Protein AF-A0A955Z0Y8-F1 (afdb_monomer_lite)

Foldseek 3Di:
DPPDFAAAEAEQAEPDPVVVVCLPPLVCLLSQLDDDHHYPVNSVCCCVVPCVVVRDRYHYVVPVVVVVVVVCVVPVVVVVVVVVVSSVSSNVRSVVVVVVVD

Structure (mmCIF, N/CA/C/O backbone):
data_AF-A0A955Z0Y8-F1
#
_entry.id   AF-A0A955Z0Y8-F1
#
loop_
_atom_site.group_PDB
_atom_site.id
_atom_site.type_symbol
_atom_site.label_atom_id
_atom_site.label_alt_id
_atom_site.label_comp_id
_atom_site.label_asym_id
_atom_site.label_entity_id
_atom_site.label_seq_id
_atom_site.pdbx_PDB_ins_code
_atom_site.Cartn_x
_atom_site.Cartn_y
_atom_site.Cartn_z
_atom_site.occupancy
_atom_site.B_iso_or_equiv
_atom_site.auth_seq_id
_atom_site.auth_comp_id
_atom_site.auth_asym_id
_atom_site.auth_atom_id
_atom_site.pdbx_PDB_model_num
ATOM 1 N N . GLU A 1 1 ? -24.613 5.909 19.006 1.00 69.88 1 GLU A N 1
ATOM 2 C CA . GLU A 1 1 ? -23.700 5.189 18.091 1.00 69.88 1 GLU A CA 1
ATOM 3 C C . GLU A 1 1 ? -23.946 3.689 18.215 1.00 69.88 1 GLU A C 1
ATOM 5 O O . GLU A 1 1 ? -24.227 3.237 19.316 1.00 69.88 1 GLU A O 1
ATOM 10 N N . HIS A 1 2 ? -23.886 2.927 17.119 1.00 92.50 2 HIS A N 1
ATOM 11 C CA . HIS A 1 2 ? -24.245 1.496 17.097 1.00 92.50 2 HIS A CA 1
ATOM 12 C C . HIS A 1 2 ? -23.124 0.546 17.569 1.00 92.50 2 HIS A C 1
ATOM 14 O O . HIS A 1 2 ? -23.279 -0.666 17.470 1.00 92.50 2 HIS A O 1
ATOM 20 N N . GLY A 1 3 ? -21.986 1.068 18.047 1.00 93.31 3 GLY A N 1
ATOM 21 C CA . GLY A 1 3 ? -20.838 0.250 18.468 1.00 93.31 3 GLY A CA 1
ATOM 22 C C . GLY A 1 3 ? -20.116 -0.475 17.323 1.00 93.31 3 GLY A C 1
ATOM 23 O O . GLY A 1 3 ? -19.330 -1.383 17.577 1.00 93.31 3 GLY A O 1
ATOM 24 N N . VAL A 1 4 ? -20.379 -0.085 16.071 1.00 94.38 4 VAL A N 1
ATOM 25 C CA . VAL A 1 4 ? -19.764 -0.654 14.866 1.00 94.38 4 VAL A CA 1
ATOM 26 C C . VAL A 1 4 ? -18.697 0.302 14.344 1.00 94.38 4 VAL A C 1
ATOM 28 O O . VAL A 1 4 ? -18.968 1.486 14.154 1.00 94.38 4 VAL A O 1
ATOM 31 N N . PHE A 1 5 ? -17.505 -0.230 14.081 1.00 96.38 5 PHE A N 1
ATOM 32 C CA . PHE A 1 5 ? -16.364 0.511 13.547 1.00 96.38 5 PHE A CA 1
ATOM 33 C C . PHE A 1 5 ? -16.012 -0.019 12.159 1.00 96.38 5 PHE A C 1
ATOM 35 O O . PHE A 1 5 ? -16.077 -1.224 11.919 1.00 96.38 5 PHE A O 1
ATOM 42 N N . VAL A 1 6 ? -15.644 0.882 11.249 1.00 95.81 6 VAL A N 1
ATOM 43 C CA . VAL A 1 6 ? -15.279 0.556 9.866 1.00 95.81 6 VAL A CA 1
ATOM 44 C C . VAL A 1 6 ? -13.943 1.213 9.552 1.00 95.81 6 VAL A C 1
ATOM 46 O O . VAL A 1 6 ? -13.770 2.406 9.792 1.00 95.81 6 VAL A O 1
ATOM 49 N N . SER A 1 7 ? -13.023 0.433 8.990 1.00 97.19 7 SER A N 1
ATOM 50 C CA . SER A 1 7 ? -11.675 0.873 8.638 1.00 97.19 7 SER A CA 1
ATOM 51 C C . SER A 1 7 ? -11.363 0.515 7.190 1.00 97.19 7 SER A C 1
ATOM 53 O O . SER A 1 7 ? -11.607 -0.611 6.759 1.00 97.19 7 SER A O 1
ATOM 55 N N . CYS A 1 8 ? -10.797 1.459 6.439 1.00 96.31 8 CYS A N 1
ATOM 56 C CA . CYS A 1 8 ? -10.293 1.234 5.088 1.00 96.31 8 CYS A CA 1
ATOM 57 C C . CYS A 1 8 ? -8.784 0.975 5.131 1.00 96.31 8 CYS A C 1
ATOM 59 O O . CYS A 1 8 ? -8.020 1.825 5.586 1.00 96.31 8 CYS A O 1
ATOM 61 N N . VAL A 1 9 ? -8.348 -0.194 4.661 1.00 95.12 9 VAL A N 1
ATOM 62 C CA . VAL A 1 9 ? -6.925 -0.545 4.587 1.00 95.12 9 VAL A CA 1
ATOM 63 C C . VAL A 1 9 ? -6.477 -0.451 3.135 1.00 95.12 9 VAL A C 1
ATOM 65 O O . VAL A 1 9 ? -6.982 -1.168 2.274 1.00 95.12 9 VAL A O 1
ATOM 68 N N . CYS A 1 10 ? -5.520 0.435 2.878 1.00 93.25 10 CYS A N 1
ATOM 69 C CA . CYS A 1 10 ? -5.026 0.786 1.551 1.00 93.25 10 CYS A CA 1
ATOM 70 C C . CYS A 1 10 ? -3.543 0.397 1.424 1.00 93.25 10 CYS A C 1
ATOM 72 O O . CYS A 1 10 ? -2.669 1.261 1.582 1.00 93.25 10 CYS A O 1
ATOM 74 N N . PRO A 1 11 ? -3.222 -0.889 1.194 1.00 93.25 11 PRO A N 1
ATOM 75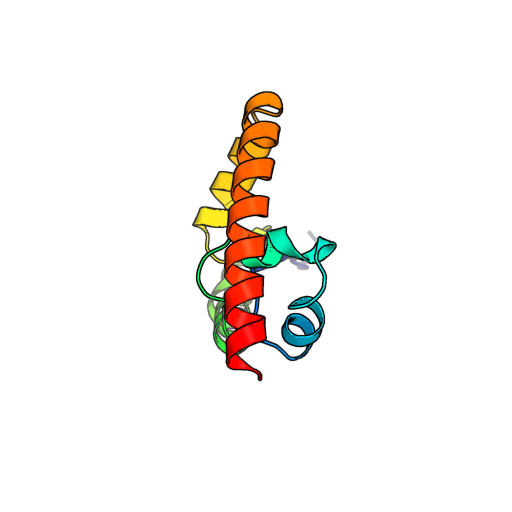 C CA . PRO A 1 11 ? -1.851 -1.304 0.957 1.00 93.25 11 PRO A CA 1
ATOM 76 C C . PRO A 1 11 ? -1.396 -0.966 -0.468 1.00 93.25 11 PRO A C 1
ATOM 78 O O . PRO A 1 11 ? -2.176 -0.967 -1.420 1.00 93.25 11 PRO A O 1
ATOM 81 N N . ASP A 1 12 ? -0.103 -0.689 -0.604 1.00 91.25 12 ASP A N 1
ATOM 82 C CA . ASP A 1 12 ? 0.636 -0.733 -1.862 1.00 91.25 12 ASP A CA 1
ATOM 83 C C . ASP A 1 12 ? 0.777 -2.196 -2.323 1.00 91.25 12 ASP A C 1
ATOM 85 O O . ASP A 1 12 ? 0.232 -3.103 -1.691 1.00 91.25 12 ASP A O 1
ATOM 89 N N . ALA A 1 13 ? 1.496 -2.447 -3.420 1.00 92.25 13 ALA A N 1
ATOM 90 C CA . ALA A 1 13 ? 1.652 -3.791 -3.982 1.00 92.25 13 ALA A CA 1
ATOM 91 C C . ALA A 1 13 ? 1.943 -4.861 -2.910 1.00 92.25 13 ALA A C 1
ATOM 93 O O . ALA A 1 13 ? 2.872 -4.710 -2.116 1.00 92.25 13 ALA A O 1
ATOM 94 N N . VAL A 1 14 ? 1.171 -5.952 -2.915 1.00 94.56 14 VAL A N 1
ATOM 95 C CA . VAL A 1 14 ? 1.326 -7.079 -1.983 1.00 94.56 14 VAL A CA 1
ATOM 96 C C . VAL A 1 14 ? 1.733 -8.320 -2.769 1.00 94.56 14 VAL A C 1
ATOM 98 O O . VAL A 1 14 ? 1.065 -8.679 -3.737 1.00 94.56 14 VAL A O 1
ATOM 101 N N . ALA A 1 15 ? 2.812 -8.975 -2.348 1.00 93.69 15 ALA A N 1
ATOM 102 C CA . ALA A 1 15 ? 3.358 -10.199 -2.921 1.00 93.69 15 ALA A CA 1
ATOM 103 C C . ALA A 1 15 ? 2.417 -11.384 -2.656 1.00 93.69 15 ALA A C 1
ATOM 105 O O . ALA A 1 15 ? 2.597 -12.171 -1.730 1.00 93.69 15 ALA A O 1
ATOM 106 N N . THR A 1 16 ? 1.370 -11.457 -3.464 1.00 93.75 16 THR A N 1
ATOM 107 C CA . THR A 1 16 ? 0.375 -12.527 -3.493 1.00 93.75 16 THR A CA 1
ATOM 108 C C . THR A 1 16 ? 0.292 -13.062 -4.920 1.00 93.75 16 THR A C 1
ATOM 110 O O . THR A 1 16 ? 0.634 -12.318 -5.842 1.00 93.75 16 THR A O 1
ATOM 113 N N . PRO A 1 17 ? -0.269 -14.264 -5.144 1.00 93.19 17 PRO A N 1
ATOM 114 C CA . PRO A 1 17 ? -0.486 -14.781 -6.499 1.00 93.19 17 PRO A CA 1
ATOM 115 C C . PRO A 1 17 ? -1.289 -13.839 -7.414 1.00 93.19 17 PRO A C 1
ATOM 117 O O . PRO A 1 17 ? -1.202 -13.911 -8.636 1.00 93.19 17 PRO A O 1
ATOM 120 N N . MET A 1 18 ? -2.069 -12.916 -6.836 1.00 92.81 18 MET A N 1
ATOM 121 C CA . MET A 1 18 ? -2.767 -11.879 -7.597 1.00 92.81 18 MET A CA 1
ATOM 122 C C . MET A 1 18 ? -1.803 -10.887 -8.265 1.00 92.81 18 MET A C 1
ATOM 124 O O . MET A 1 18 ? -2.102 -10.409 -9.358 1.00 92.81 18 MET A O 1
ATOM 128 N N . LEU A 1 19 ? -0.674 -10.561 -7.627 1.00 91.56 19 LEU A N 1
ATOM 129 C CA . LEU A 1 19 ? 0.313 -9.620 -8.161 1.00 91.56 19 LEU A CA 1
ATOM 130 C C . LEU A 1 19 ? 1.083 -10.219 -9.342 1.00 91.56 19 LEU A C 1
ATOM 132 O O . LEU A 1 19 ? 1.380 -9.494 -10.290 1.00 91.56 19 LEU A O 1
ATOM 136 N N . ASP A 1 20 ? 1.330 -11.528 -9.320 1.00 90.56 20 ASP A N 1
ATOM 137 C CA . ASP A 1 20 ? 2.075 -12.237 -10.367 1.00 90.56 20 ASP A CA 1
ATOM 138 C C . ASP A 1 20 ? 1.378 -12.100 -11.731 1.00 90.56 20 ASP A C 1
ATOM 140 O O . ASP A 1 20 ? 2.001 -11.773 -12.740 1.00 90.56 20 ASP A O 1
ATOM 144 N N . ILE A 1 21 ? 0.043 -12.188 -11.744 1.00 91.50 21 ILE A N 1
ATOM 145 C CA . ILE A 1 21 ? -0.798 -12.008 -12.944 1.00 91.50 21 ILE A CA 1
ATOM 146 C C . ILE A 1 21 ? -0.636 -10.603 -13.561 1.00 91.50 21 ILE A C 1
ATOM 148 O O . ILE A 1 21 ? -0.874 -10.404 -14.755 1.00 91.50 21 ILE A O 1
ATOM 152 N N . GLN A 1 22 ? -0.247 -9.611 -12.757 1.00 90.62 22 GLN A N 1
ATOM 153 C CA . GLN A 1 22 ? -0.147 -8.206 -13.159 1.00 90.62 22 GLN A CA 1
ATOM 154 C C . GLN A 1 22 ? 1.243 -7.819 -13.682 1.00 90.62 22 GLN A C 1
ATOM 156 O O . GLN A 1 22 ? 1.405 -6.713 -14.203 1.00 90.62 22 GLN A O 1
ATOM 161 N N . ILE A 1 23 ? 2.249 -8.693 -13.562 1.00 89.31 23 ILE A N 1
ATOM 162 C CA . ILE A 1 23 ? 3.637 -8.395 -13.954 1.00 89.31 23 ILE A CA 1
ATOM 163 C C . ILE A 1 23 ? 3.724 -8.019 -15.437 1.00 89.31 23 ILE A C 1
ATOM 165 O O . ILE A 1 23 ? 4.353 -7.016 -15.778 1.00 89.31 23 ILE A O 1
ATOM 169 N N . ASP A 1 24 ? 3.024 -8.761 -16.294 1.00 87.88 24 ASP A N 1
ATOM 170 C CA . ASP A 1 24 ? 3.062 -8.577 -17.749 1.00 87.88 24 ASP A CA 1
ATOM 171 C C . ASP A 1 24 ? 1.969 -7.640 -18.284 1.00 87.88 24 ASP A C 1
ATOM 173 O O . ASP A 1 24 ? 1.830 -7.483 -19.497 1.00 87.88 24 ASP A O 1
ATOM 177 N N . ARG A 1 25 ? 1.178 -7.006 -17.408 1.00 90.50 25 ARG A N 1
ATOM 178 C CA . ARG A 1 25 ? 0.105 -6.079 -17.799 1.00 90.50 25 ARG A CA 1
ATOM 179 C C . ARG A 1 25 ? 0.626 -4.642 -17.810 1.00 90.50 25 ARG A C 1
ATOM 181 O O . ARG A 1 25 ? 0.873 -4.086 -16.735 1.00 90.50 25 ARG A O 1
ATOM 188 N N . PRO A 1 26 ? 0.784 -3.994 -18.981 1.00 87.56 26 PRO A N 1
ATOM 189 C CA . PRO A 1 26 ? 1.277 -2.618 -19.046 1.00 87.56 26 PRO A CA 1
ATOM 190 C C . PRO A 1 26 ? 0.402 -1.624 -18.271 1.00 87.56 26 PRO A C 1
ATOM 192 O O . PRO A 1 26 ? 0.901 -0.616 -17.767 1.00 87.56 26 PRO A O 1
ATOM 195 N N . GLU A 1 27 ? -0.895 -1.912 -18.156 1.00 90.06 27 GLU A N 1
ATOM 196 C CA . GLU A 1 27 ? -1.882 -1.117 -17.423 1.00 90.06 27 GLU A CA 1
ATOM 197 C C .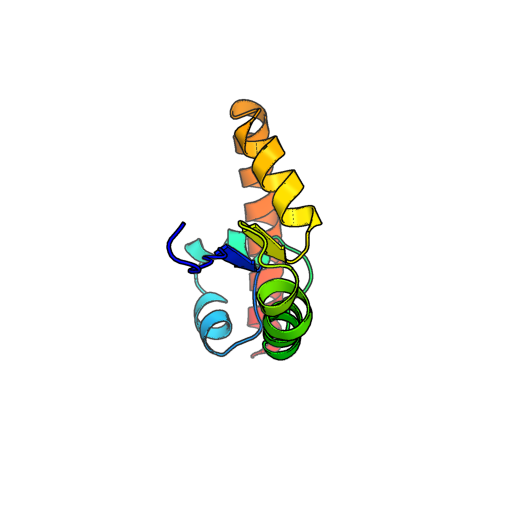 GLU A 1 27 ? -1.635 -1.150 -15.910 1.00 90.06 27 GLU A C 1
ATOM 199 O O . GLU A 1 27 ? -1.948 -0.189 -15.208 1.00 90.06 27 GLU A O 1
ATOM 204 N N . ALA A 1 28 ? -1.007 -2.215 -15.406 1.00 89.69 28 ALA A N 1
ATOM 205 C CA . ALA A 1 28 ? -0.689 -2.385 -13.994 1.00 89.69 28 ALA A CA 1
ATOM 206 C C . ALA A 1 28 ? 0.628 -1.711 -13.578 1.00 89.69 28 ALA A C 1
ATOM 208 O O . ALA A 1 28 ? 1.024 -1.807 -12.417 1.00 89.69 28 ALA A O 1
ATOM 209 N N . ALA A 1 29 ? 1.308 -0.991 -14.479 1.00 90.06 29 ALA A N 1
ATOM 210 C CA . ALA A 1 29 ? 2.618 -0.399 -14.206 1.00 90.06 29 ALA A CA 1
ATOM 211 C C . ALA A 1 29 ? 2.651 0.443 -12.922 1.00 90.06 29 ALA A C 1
ATOM 213 O O . ALA A 1 29 ? 3.623 0.386 -12.171 1.00 90.06 29 ALA A O 1
ATOM 214 N N . LEU A 1 30 ? 1.591 1.202 -12.632 1.00 89.12 30 LEU A N 1
ATOM 215 C CA . LEU A 1 30 ? 1.541 2.054 -11.443 1.00 89.12 30 LEU A CA 1
ATOM 216 C C . LEU A 1 30 ? 1.625 1.259 -10.126 1.00 89.12 30 LEU A C 1
ATOM 218 O O . LEU A 1 30 ? 2.200 1.756 -9.158 1.00 89.12 30 LEU A O 1
ATOM 222 N N . THR A 1 31 ? 1.139 0.016 -10.097 1.00 89.25 31 THR A N 1
ATOM 223 C CA . THR A 1 31 ? 1.262 -0.898 -8.947 1.00 89.25 31 THR A CA 1
ATOM 224 C C . THR A 1 31 ? 2.730 -1.161 -8.603 1.00 89.25 31 THR A C 1
ATOM 226 O O . THR A 1 31 ? 3.104 -1.225 -7.439 1.00 89.25 31 THR A O 1
ATOM 229 N N . PHE A 1 32 ? 3.607 -1.197 -9.608 1.00 89.75 32 PHE A N 1
ATOM 230 C CA . PHE A 1 32 ? 5.042 -1.452 -9.448 1.00 89.75 32 PHE A CA 1
ATOM 231 C C . PHE A 1 32 ? 5.875 -0.171 -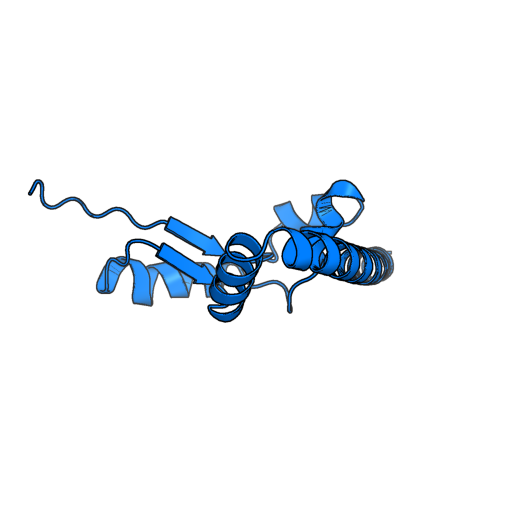9.270 1.00 89.75 32 PHE A C 1
ATOM 233 O O . PHE A 1 32 ? 7.106 -0.227 -9.217 1.00 89.75 32 PHE A O 1
ATOM 240 N N . SER A 1 33 ? 5.245 1.009 -9.198 1.00 87.94 33 SER A N 1
ATOM 241 C CA . SER A 1 33 ? 5.963 2.282 -9.034 1.00 87.94 33 SER A CA 1
ATOM 242 C C . SER A 1 33 ? 6.447 2.533 -7.603 1.00 87.94 33 SER A C 1
ATOM 244 O O . SER A 1 33 ? 7.215 3.473 -7.379 1.00 87.94 33 SER A O 1
ATOM 246 N N . GLY A 1 34 ? 5.924 1.762 -6.647 1.00 85.19 34 GLY A N 1
ATOM 247 C CA . GLY A 1 34 ? 6.149 1.906 -5.214 1.00 85.19 34 GLY A CA 1
ATOM 248 C C . GLY A 1 34 ? 7.503 1.390 -4.724 1.00 85.19 34 GLY A C 1
ATOM 249 O O . GLY A 1 34 ? 8.484 1.296 -5.470 1.00 85.19 34 GLY A O 1
ATOM 250 N N . GLY A 1 35 ? 7.552 1.113 -3.420 1.00 84.56 35 GLY A N 1
ATOM 251 C CA . GLY A 1 35 ? 8.676 0.439 -2.767 1.00 84.56 35 GLY A CA 1
ATOM 252 C C . GLY A 1 35 ? 8.715 -1.057 -3.091 1.00 84.56 35 GLY A C 1
ATOM 253 O O . GLY A 1 35 ? 8.231 -1.487 -4.137 1.00 84.56 35 GLY A O 1
ATOM 254 N N . ARG A 1 36 ? 9.292 -1.871 -2.195 1.00 89.69 36 ARG A N 1
ATOM 255 C CA . ARG A 1 36 ? 9.130 -3.328 -2.312 1.00 89.69 36 ARG A CA 1
ATOM 256 C C . ARG A 1 36 ? 7.657 -3.700 -2.142 1.00 89.69 36 ARG A C 1
ATOM 258 O O . ARG A 1 36 ? 6.950 -3.023 -1.396 1.00 89.69 36 ARG A O 1
ATOM 265 N N . ALA A 1 37 ? 7.238 -4.799 -2.763 1.00 91.69 37 ALA A N 1
ATOM 266 C CA . ALA A 1 37 ? 5.939 -5.380 -2.462 1.00 91.69 37 ALA A CA 1
ATOM 267 C C . ALA A 1 37 ? 5.902 -5.837 -0.993 1.00 91.69 37 ALA A C 1
ATOM 269 O O . ALA A 1 37 ? 6.864 -6.447 -0.519 1.00 91.69 37 ALA A O 1
ATOM 270 N N . LEU A 1 38 ? 4.821 -5.521 -0.285 1.00 94.31 38 LEU A N 1
ATOM 271 C CA . LEU A 1 38 ? 4.544 -5.995 1.072 1.00 94.31 38 LEU A CA 1
ATOM 272 C C . LEU A 1 38 ? 4.266 -7.499 1.046 1.00 94.31 38 LEU A C 1
ATOM 274 O O . LEU A 1 38 ? 3.764 -8.018 0.053 1.00 94.31 38 LEU A O 1
ATOM 278 N N . THR A 1 39 ? 4.561 -8.215 2.122 1.00 95.62 39 THR A N 1
ATOM 279 C CA . THR A 1 39 ? 4.079 -9.591 2.284 1.00 95.62 39 THR A CA 1
ATOM 280 C C . THR A 1 39 ? 2.630 -9.587 2.768 1.00 95.62 39 THR A C 1
ATOM 282 O O . THR A 1 39 ? 2.155 -8.612 3.355 1.00 95.62 39 THR A O 1
ATOM 285 N N . ALA A 1 40 ? 1.917 -10.692 2.540 1.00 95.88 40 ALA A N 1
ATOM 286 C CA . ALA A 1 40 ? 0.579 -10.871 3.101 1.00 95.88 40 ALA A CA 1
ATOM 287 C C . ALA A 1 40 ? 0.595 -10.776 4.639 1.00 95.88 40 ALA A C 1
ATOM 289 O O . ALA A 1 40 ? -0.281 -10.135 5.216 1.00 95.88 40 ALA A O 1
ATOM 290 N N . ASP A 1 41 ? 1.631 -11.322 5.281 1.00 97.12 41 ASP A N 1
ATOM 291 C CA . ASP A 1 41 ? 1.794 -11.289 6.738 1.00 97.12 41 ASP A CA 1
ATOM 292 C C . ASP A 1 41 ? 2.011 -9.872 7.278 1.00 97.12 41 ASP A C 1
ATOM 294 O O . ASP A 1 41 ? 1.476 -9.531 8.328 1.00 97.12 41 ASP A O 1
ATOM 298 N N . GLU A 1 42 ? 2.736 -9.008 6.560 1.00 96.31 42 GLU A N 1
ATOM 299 C CA . GLU A 1 42 ? 2.889 -7.602 6.959 1.00 96.31 42 GLU A CA 1
ATOM 300 C C . GLU A 1 42 ? 1.552 -6.858 6.938 1.00 96.31 42 GLU A C 1
ATOM 302 O O . GLU A 1 42 ? 1.266 -6.055 7.829 1.00 96.31 42 GLU A O 1
ATOM 307 N N . VAL A 1 43 ? 0.717 -7.129 5.932 1.00 96.94 43 VAL A N 1
ATOM 308 C CA . VAL A 1 43 ? -0.622 -6.535 5.837 1.00 96.94 43 VAL A CA 1
ATOM 309 C C . VAL A 1 43 ? -1.537 -7.110 6.919 1.00 96.94 43 VAL A C 1
ATOM 311 O O . VAL A 1 43 ? -2.245 -6.352 7.579 1.00 96.94 43 VAL A O 1
ATOM 314 N N . ALA A 1 44 ? -1.494 -8.424 7.148 1.00 97.50 44 ALA A N 1
ATOM 315 C CA . ALA A 1 44 ? -2.265 -9.083 8.196 1.00 97.50 44 ALA A CA 1
ATOM 316 C C . ALA A 1 44 ? -1.884 -8.569 9.593 1.00 97.50 44 ALA A C 1
ATOM 318 O O . ALA A 1 44 ? -2.770 -8.218 10.370 1.00 97.50 44 ALA A O 1
ATOM 319 N N . GLY A 1 45 ? -0.587 -8.435 9.883 1.00 97.75 45 GLY A N 1
ATOM 320 C CA . GLY A 1 45 ? -0.085 -7.855 11.130 1.00 97.75 45 GLY A CA 1
ATOM 321 C C . GLY A 1 45 ? -0.555 -6.416 11.316 1.00 97.75 45 GLY A C 1
ATOM 322 O O . GLY A 1 45 ? -1.090 -6.067 12.361 1.00 97.75 45 GLY A O 1
ATOM 323 N N . ALA A 1 46 ? -0.497 -5.583 10.272 1.00 96.69 46 ALA A N 1
ATOM 324 C CA . ALA A 1 46 ? -1.027 -4.221 10.348 1.00 96.69 46 ALA A CA 1
ATOM 325 C C . ALA A 1 46 ? -2.536 -4.179 10.667 1.00 96.69 46 ALA A C 1
ATOM 327 O O . ALA A 1 46 ? -2.992 -3.283 11.379 1.00 96.69 46 ALA A O 1
ATOM 328 N N . ILE A 1 47 ? -3.315 -5.144 10.173 1.00 97.31 47 ILE A N 1
ATOM 329 C CA . ILE A 1 47 ? -4.743 -5.256 10.493 1.00 97.31 47 ILE A CA 1
ATOM 330 C C . ILE A 1 47 ? -4.937 -5.681 11.953 1.00 97.31 47 ILE A C 1
ATOM 332 O O . ILE A 1 47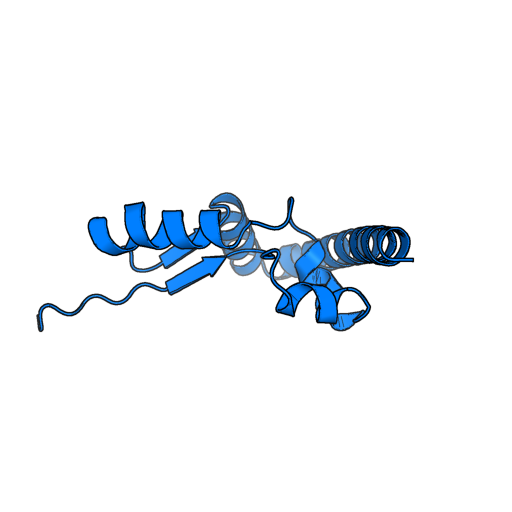 ? -5.660 -5.013 12.693 1.00 97.31 47 ILE A O 1
ATOM 336 N N . VAL A 1 48 ? -4.294 -6.769 12.374 1.00 98.12 48 VAL A N 1
ATOM 337 C CA . VAL A 1 48 ? -4.480 -7.349 13.712 1.00 98.12 48 VAL A CA 1
ATOM 338 C C . VAL A 1 48 ? -3.955 -6.414 14.800 1.00 98.12 48 VAL A C 1
ATOM 340 O O . VAL A 1 48 ? -4.671 -6.133 15.759 1.00 98.12 48 VAL A O 1
ATOM 343 N N . ASP A 1 49 ? -2.751 -5.878 14.617 1.00 96.81 49 ASP A N 1
ATOM 344 C CA . ASP A 1 49 ? -2.040 -5.136 15.657 1.00 96.81 49 ASP A CA 1
ATOM 345 C C . ASP A 1 49 ? -2.468 -3.668 15.739 1.00 96.81 49 ASP A C 1
ATOM 347 O O . ASP A 1 49 ? -2.331 -3.050 16.792 1.00 96.81 49 ASP A O 1
ATOM 351 N N . LYS A 1 50 ? -2.983 -3.092 14.641 1.00 95.25 50 LYS A N 1
ATOM 352 C CA . LYS A 1 50 ? -3.387 -1.675 14.597 1.00 95.25 50 LYS A CA 1
ATOM 353 C C . LYS A 1 50 ? -4.864 -1.484 14.326 1.00 95.25 50 LYS A C 1
ATOM 355 O O . LYS A 1 50 ? -5.536 -0.814 15.100 1.00 95.25 50 LYS A O 1
ATOM 360 N N . VAL A 1 51 ? -5.396 -2.051 13.243 1.00 97.06 51 VAL A N 1
ATOM 361 C CA . VAL A 1 51 ? -6.780 -1.760 12.828 1.00 97.06 51 VAL A CA 1
ATOM 362 C C . VAL A 1 51 ? -7.791 -2.240 13.866 1.00 97.06 51 VAL A C 1
ATOM 364 O O . VAL A 1 51 ? -8.685 -1.483 14.239 1.00 97.06 51 VAL A O 1
ATOM 367 N N . LEU A 1 52 ? -7.639 -3.461 14.379 1.00 96.88 52 LEU A N 1
ATOM 368 C CA . LEU A 1 52 ? -8.574 -4.013 15.367 1.00 96.88 52 LEU A CA 1
ATOM 369 C C . LEU A 1 52 ? -8.482 -3.325 16.740 1.00 96.88 52 LEU A C 1
ATOM 371 O O . LEU A 1 52 ? -9.481 -3.268 17.464 1.00 96.88 52 LEU A O 1
ATOM 375 N N . VAL A 1 53 ? -7.308 -2.786 17.080 1.00 97.12 53 VAL A N 1
ATOM 376 C CA . VAL A 1 53 ? -7.026 -2.135 18.368 1.00 97.12 53 VAL A CA 1
ATOM 377 C C . VAL A 1 53 ? -7.429 -0.661 18.342 1.00 97.12 53 VAL A C 1
ATOM 379 O O . VAL A 1 53 ? -8.235 -0.219 19.158 1.00 97.12 53 VAL A O 1
ATOM 382 N N . GLU A 1 54 ? -6.890 0.094 17.388 1.00 96.44 54 GLU A N 1
ATOM 383 C CA . GLU A 1 54 ? -7.016 1.553 17.306 1.00 96.44 54 GLU A CA 1
ATOM 384 C C . GLU A 1 54 ? -8.268 1.995 16.537 1.00 96.44 54 GLU A C 1
ATOM 386 O O . GLU A 1 54 ? -8.724 3.125 16.703 1.00 96.44 54 GLU A O 1
ATOM 391 N N . ARG A 1 55 ? -8.839 1.110 15.705 1.00 96.31 55 ARG A N 1
ATOM 392 C CA . ARG A 1 55 ? -10.037 1.358 14.880 1.00 96.31 55 ARG A CA 1
ATOM 393 C C . ARG A 1 55 ? -9.944 2.649 14.044 1.00 96.31 55 ARG A C 1
ATOM 395 O O . ARG A 1 55 ? -10.888 3.443 14.039 1.00 96.31 55 ARG A O 1
ATOM 402 N N . PRO A 1 56 ? -8.828 2.890 13.323 1.00 95.31 56 PRO A N 1
ATOM 403 C CA . PRO A 1 56 ? -8.681 4.082 12.497 1.00 95.31 56 PRO A CA 1
ATOM 404 C C . PRO A 1 56 ? -9.650 4.034 11.310 1.00 95.31 56 PRO A C 1
ATOM 406 O O . PRO A 1 56 ? -9.933 2.963 10.780 1.00 95.31 56 PRO A O 1
ATOM 409 N N . ILE A 1 57 ? -10.114 5.187 10.826 1.00 95.06 57 ILE A N 1
ATOM 410 C CA . ILE A 1 57 ? -10.971 5.238 9.625 1.00 95.06 57 ILE A CA 1
ATOM 411 C C . ILE A 1 57 ? -10.200 4.785 8.370 1.00 95.06 57 ILE A C 1
ATOM 413 O O . ILE A 1 57 ? -10.759 4.112 7.507 1.00 95.06 57 ILE A O 1
ATOM 417 N N . GLU A 1 58 ? -8.912 5.122 8.268 1.00 93.69 58 GLU A N 1
ATOM 418 C CA . GLU A 1 58 ? -8.060 4.814 7.115 1.00 93.69 58 GLU A CA 1
ATOM 419 C C . GLU A 1 58 ? -6.653 4.414 7.581 1.00 93.69 58 GLU A C 1
ATOM 421 O O . GLU A 1 58 ? -6.062 5.074 8.438 1.00 93.69 58 GLU A O 1
ATOM 426 N N . LEU A 1 59 ? -6.091 3.365 6.979 1.00 93.94 59 LEU A N 1
ATOM 427 C CA . LEU A 1 59 ? -4.702 2.951 7.151 1.00 93.94 59 LEU A CA 1
ATOM 428 C C . LEU A 1 59 ? -4.055 2.716 5.781 1.00 93.94 59 LEU A C 1
ATOM 430 O O . LEU A 1 59 ? -4.371 1.746 5.097 1.00 93.94 59 LEU A O 1
ATOM 434 N N 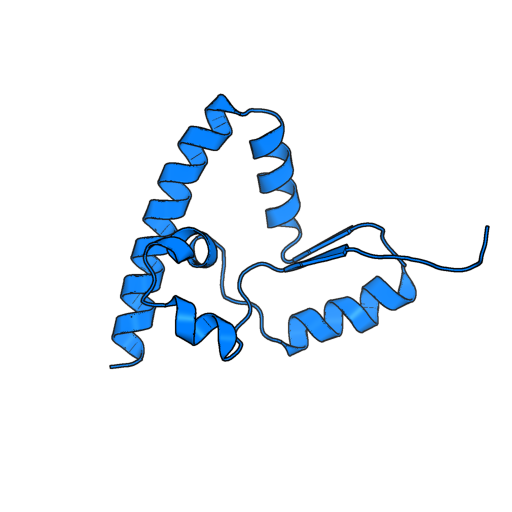. ALA A 1 60 ? -3.111 3.577 5.398 1.00 92.44 60 ALA A N 1
ATOM 435 C CA . ALA A 1 60 ? -2.300 3.397 4.193 1.00 92.44 60 ALA A CA 1
ATOM 436 C C . ALA A 1 60 ? -0.973 2.690 4.514 1.00 92.44 60 ALA A C 1
ATOM 438 O O . ALA A 1 60 ? -0.289 3.064 5.471 1.00 92.44 60 ALA A O 1
ATOM 439 N N . LEU A 1 61 ? -0.577 1.711 3.694 1.00 91.62 61 LEU A N 1
ATOM 440 C CA . LEU A 1 61 ? 0.660 0.941 3.871 1.00 91.62 61 LEU A CA 1
ATOM 441 C C . LEU A 1 61 ? 1.495 0.975 2.579 1.00 91.62 61 LEU A C 1
ATOM 443 O O . LEU A 1 61 ? 1.039 0.451 1.575 1.00 91.62 61 LEU A O 1
ATOM 447 N N . PRO A 1 62 ? 2.710 1.548 2.560 1.00 86.00 62 PRO A N 1
ATOM 448 C CA . PRO A 1 62 ? 3.335 2.294 3.644 1.00 86.00 62 PRO A CA 1
ATOM 449 C C . PRO A 1 62 ? 2.640 3.646 3.871 1.00 86.00 62 PRO A C 1
ATOM 451 O O . PRO A 1 62 ? 2.077 4.245 2.953 1.00 86.00 62 PRO A O 1
ATOM 454 N N . THR A 1 63 ? 2.744 4.179 5.088 1.00 76.75 63 THR A N 1
ATOM 455 C CA . THR A 1 63 ? 2.117 5.455 5.493 1.00 76.75 63 THR A CA 1
ATOM 456 C C . THR A 1 63 ? 2.537 6.639 4.613 1.00 76.75 63 THR A C 1
ATOM 458 O O . THR A 1 63 ? 1.755 7.558 4.367 1.00 76.75 63 THR A O 1
ATOM 461 N N . THR A 1 64 ? 3.751 6.594 4.063 1.00 71.69 64 THR A N 1
ATOM 462 C CA . THR A 1 64 ? 4.292 7.589 3.125 1.00 71.69 64 THR A CA 1
ATOM 463 C C . THR A 1 64 ? 3.547 7.623 1.783 1.00 71.69 64 THR A C 1
ATOM 465 O O . THR A 1 64 ? 3.459 8.681 1.147 1.00 71.69 64 THR A O 1
ATOM 468 N N . ARG A 1 65 ? 2.943 6.505 1.353 1.00 70.06 65 ARG A N 1
ATOM 469 C CA . ARG A 1 65 ? 2.119 6.441 0.134 1.00 70.06 65 ARG A CA 1
ATOM 470 C C . ARG A 1 65 ? 0.816 7.229 0.311 1.00 70.06 65 ARG A C 1
ATOM 472 O O . ARG A 1 65 ? 0.419 7.945 -0.603 1.00 70.06 65 ARG A O 1
ATOM 479 N N . GLY A 1 66 ? 0.224 7.205 1.508 1.00 68.44 66 GLY A N 1
ATOM 480 C CA . GLY A 1 66 ? -0.966 8.001 1.838 1.00 68.44 66 GLY A CA 1
ATOM 481 C C . GLY A 1 66 ? -0.732 9.511 1.710 1.00 68.44 66 GLY A C 1
ATOM 482 O O . GLY A 1 66 ? -1.539 10.218 1.109 1.00 68.44 66 GLY A O 1
ATOM 483 N N . TRP A 1 67 ? 0.411 10.013 2.186 1.00 68.12 67 TRP A N 1
ATOM 484 C CA . TRP A 1 67 ? 0.771 11.433 2.058 1.00 68.12 67 TRP A CA 1
ATOM 485 C C . TRP A 1 67 ? 0.999 11.863 0.610 1.00 68.12 67 TRP A C 1
ATOM 487 O O . TRP A 1 67 ? 0.492 12.901 0.191 1.00 68.12 67 TRP A O 1
ATOM 497 N N . SER A 1 68 ? 1.718 11.058 -0.177 1.00 66.56 68 SER A N 1
ATOM 498 C CA . SER A 1 68 ? 1.945 11.370 -1.596 1.00 66.56 68 SER A CA 1
ATOM 499 C C . SER A 1 68 ? 0.651 11.356 -2.418 1.00 66.56 68 SER A C 1
ATOM 501 O O . SER A 1 68 ? 0.476 12.222 -3.274 1.00 66.56 68 SER A O 1
ATOM 503 N N . ALA A 1 69 ? -0.290 10.452 -2.123 1.00 69.56 69 ALA A N 1
ATOM 504 C CA . ALA A 1 69 ? -1.609 10.436 -2.755 1.00 69.56 69 ALA A CA 1
ATOM 505 C C . ALA A 1 69 ? -2.446 11.677 -2.394 1.00 69.56 69 ALA A C 1
ATOM 507 O O . ALA A 1 69 ? -3.030 12.313 -3.277 1.00 69.56 69 ALA A O 1
ATOM 508 N N . LYS A 1 70 ? -2.457 12.073 -1.114 1.00 74.44 70 LYS A N 1
ATOM 509 C CA . LYS A 1 70 ? -3.171 13.275 -0.649 1.00 74.44 70 LYS A CA 1
ATOM 510 C C . LYS A 1 70 ? -2.564 14.558 -1.242 1.00 74.44 70 LYS A C 1
ATOM 512 O O . LYS A 1 70 ? -3.305 15.398 -1.745 1.00 74.44 70 LYS A O 1
ATOM 517 N N . LEU A 1 71 ? -1.233 14.675 -1.292 1.00 69.50 71 LEU A N 1
ATOM 518 C CA . LEU A 1 71 ? -0.538 15.805 -1.932 1.00 69.50 71 LEU A CA 1
ATOM 519 C C . LEU A 1 71 ? -0.773 15.859 -3.448 1.00 69.50 71 LEU A C 1
ATOM 521 O O . LEU A 1 71 ? -1.021 16.933 -3.992 1.00 69.50 71 LEU A O 1
ATOM 525 N N . GLY A 1 72 ? -0.743 14.712 -4.131 1.00 65.94 72 GLY A N 1
ATOM 526 C CA . GLY A 1 72 ? -1.054 14.632 -5.560 1.00 65.94 72 GLY A CA 1
ATOM 527 C C . GLY A 1 72 ? -2.492 15.051 -5.877 1.00 65.94 72 GLY A C 1
ATOM 528 O O . GLY A 1 72 ? -2.728 15.695 -6.896 1.00 65.94 72 GLY A O 1
ATOM 529 N N . SER A 1 73 ? -3.431 14.745 -4.977 1.00 72.75 73 SER A N 1
ATOM 530 C CA . SER A 1 73 ? -4.838 15.147 -5.100 1.00 72.75 73 SER A CA 1
ATOM 531 C C . SER A 1 73 ? -5.046 16.643 -4.841 1.00 72.75 73 SER A C 1
ATOM 533 O O . SER A 1 73 ? -5.857 17.272 -5.514 1.00 72.75 73 SER A O 1
ATOM 535 N N . ALA A 1 74 ? -4.292 17.234 -3.908 1.00 79.50 74 ALA A N 1
ATOM 536 C CA . ALA A 1 74 ? -4.365 18.664 -3.603 1.00 79.50 74 ALA A CA 1
ATOM 537 C C . ALA A 1 74 ? -3.819 19.557 -4.736 1.00 79.50 74 ALA A C 1
ATOM 539 O O . ALA A 1 74 ? -4.253 20.698 -4.881 1.00 79.50 74 ALA A O 1
ATOM 540 N N . PHE A 1 75 ? -2.903 19.040 -5.566 1.00 81.50 75 PHE A N 1
ATOM 541 C CA . PHE A 1 75 ? -2.290 19.778 -6.677 1.00 81.50 75 PHE A CA 1
ATOM 542 C C . PHE A 1 75 ? -2.396 19.008 -8.008 1.00 81.50 75 PHE A C 1
ATOM 544 O O . PHE A 1 75 ? -1.400 18.445 -8.475 1.00 81.50 75 PHE A O 1
ATOM 551 N N . PRO A 1 76 ? -3.564 19.019 -8.682 1.00 76.00 76 PRO A N 1
ATOM 552 C CA . PRO A 1 76 ? -3.844 18.151 -9.833 1.00 76.00 76 PRO A CA 1
ATOM 553 C C . PRO A 1 76 ? -2.836 18.267 -10.988 1.00 76.00 76 PRO A C 1
ATOM 555 O O . PRO A 1 76 ? -2.417 17.263 -11.566 1.00 76.00 76 PRO A O 1
ATOM 558 N N . ALA A 1 77 ? -2.379 19.486 -11.298 1.00 79.12 77 ALA A N 1
ATOM 559 C CA . ALA A 1 77 ? -1.409 19.729 -12.370 1.00 79.12 77 ALA A CA 1
ATOM 560 C C . ALA A 1 77 ? 0.002 19.190 -12.052 1.00 79.12 77 ALA A C 1
ATOM 562 O O . ALA A 1 77 ? 0.733 18.775 -12.957 1.00 79.12 77 ALA A O 1
ATOM 563 N N . ALA A 1 78 ? 0.392 19.183 -10.774 1.00 74.44 78 ALA A N 1
ATOM 564 C CA . ALA A 1 78 ? 1.633 18.562 -10.315 1.00 74.44 78 ALA A CA 1
ATOM 565 C C . ALA A 1 78 ? 1.479 17.032 -10.228 1.00 74.44 78 ALA A C 1
ATOM 567 O O . ALA A 1 78 ? 2.372 16.297 -10.653 1.00 74.44 78 ALA A O 1
ATOM 568 N N . GLY A 1 79 ? 0.314 16.554 -9.778 1.00 77.12 79 GLY A N 1
ATOM 569 C CA . GLY A 1 79 ? -0.048 15.137 -9.733 1.00 77.12 79 GLY A CA 1
ATOM 570 C C . GLY A 1 79 ? 0.013 14.461 -11.105 1.00 77.12 79 GLY A C 1
ATOM 571 O O . GLY A 1 79 ? 0.612 13.394 -11.230 1.00 77.12 79 GLY A O 1
ATOM 572 N N . ALA A 1 80 ? -0.494 15.111 -12.157 1.00 80.06 80 ALA A N 1
ATOM 573 C CA . ALA A 1 80 ? -0.438 14.588 -13.526 1.00 80.06 80 ALA A CA 1
ATOM 574 C C . ALA A 1 80 ? 1.004 14.383 -14.033 1.00 80.06 80 ALA A C 1
ATOM 576 O O . ALA A 1 80 ? 1.307 13.377 -14.675 1.00 80.06 80 ALA A O 1
ATOM 577 N N . ARG A 1 81 ? 1.924 15.301 -13.702 1.00 80.00 81 ARG A N 1
ATOM 578 C CA . ARG A 1 81 ? 3.351 15.155 -14.043 1.00 80.00 81 ARG A CA 1
ATOM 579 C C . ARG A 1 81 ? 4.014 14.033 -13.247 1.00 80.00 81 ARG A C 1
ATOM 581 O O . ARG A 1 81 ? 4.772 13.244 -13.811 1.00 80.00 81 ARG A O 1
ATOM 588 N N . MET A 1 82 ? 3.701 13.932 -11.957 1.00 80.88 82 MET A N 1
ATOM 589 C CA . MET A 1 82 ? 4.210 12.865 -11.094 1.00 80.88 82 MET A CA 1
ATOM 590 C C . MET A 1 82 ? 3.735 11.482 -11.562 1.00 80.88 82 MET A C 1
ATOM 592 O O . MET A 1 82 ? 4.515 10.530 -11.546 1.00 80.88 82 MET A O 1
ATOM 596 N N . LEU A 1 83 ? 2.497 11.379 -12.053 1.00 83.12 83 LEU A N 1
ATOM 597 C CA . LEU A 1 83 ? 1.923 10.136 -12.564 1.00 83.12 83 LEU A CA 1
ATOM 598 C C . LEU A 1 83 ? 2.738 9.554 -13.726 1.00 83.12 83 LEU A C 1
ATOM 600 O O . LEU A 1 83 ? 3.020 8.357 -13.734 1.00 83.12 83 LEU A O 1
ATOM 604 N N . GLY A 1 84 ? 3.185 10.390 -14.669 1.00 85.69 84 GLY A N 1
ATOM 605 C CA . GLY A 1 84 ? 4.035 9.948 -15.779 1.00 85.69 84 GLY A CA 1
ATOM 606 C C . GLY A 1 84 ? 5.367 9.351 -15.308 1.00 85.69 84 GLY A C 1
ATOM 607 O O . GLY A 1 84 ? 5.767 8.277 -15.763 1.00 85.69 84 GLY A O 1
ATOM 608 N N . ALA A 1 85 ? 6.026 10.000 -14.343 1.00 86.62 85 ALA A N 1
ATOM 609 C CA . ALA A 1 85 ? 7.268 9.502 -13.749 1.00 86.62 85 ALA A CA 1
ATOM 610 C C . ALA A 1 85 ? 7.062 8.190 -12.972 1.00 86.62 85 ALA A C 1
ATOM 612 O O . ALA A 1 85 ? 7.868 7.263 -13.100 1.00 86.62 85 ALA A O 1
ATOM 613 N N . LEU A 1 86 ? 5.970 8.082 -12.209 1.00 88.06 86 LEU A N 1
ATOM 614 C CA . LEU A 1 86 ? 5.609 6.861 -11.486 1.00 88.06 86 LEU A CA 1
ATOM 615 C C . LEU A 1 86 ? 5.311 5.708 -12.449 1.00 88.06 86 LEU A C 1
ATOM 617 O O . LEU A 1 86 ? 5.835 4.614 -12.251 1.00 88.06 86 LEU A O 1
ATOM 621 N N . MET A 1 87 ? 4.573 5.948 -13.535 1.00 89.06 87 MET A N 1
ATOM 622 C CA . MET A 1 87 ? 4.342 4.931 -14.566 1.00 89.06 87 MET A CA 1
ATOM 623 C C . MET A 1 87 ? 5.642 4.482 -15.239 1.00 89.06 87 MET A C 1
ATOM 625 O O . MET A 1 87 ? 5.856 3.285 -15.420 1.00 89.06 87 MET A O 1
ATOM 629 N N . ALA A 1 88 ? 6.550 5.406 -15.570 1.00 90.00 88 ALA A N 1
ATOM 630 C CA . ALA A 1 88 ? 7.850 5.055 -16.144 1.00 90.00 88 ALA A CA 1
ATOM 631 C C . ALA A 1 88 ? 8.699 4.208 -15.181 1.00 90.00 88 ALA A C 1
ATOM 633 O O . ALA A 1 88 ? 9.358 3.255 -15.603 1.00 90.00 88 ALA A O 1
ATOM 634 N N . ARG A 1 89 ? 8.668 4.528 -13.881 1.00 90.31 89 ARG A N 1
ATOM 635 C CA . ARG A 1 89 ? 9.320 3.732 -12.832 1.00 90.31 89 ARG A CA 1
ATOM 636 C C . ARG A 1 89 ? 8.697 2.341 -12.719 1.00 90.31 89 ARG A C 1
ATOM 638 O O . ARG A 1 89 ? 9.431 1.359 -12.693 1.00 90.31 89 ARG A O 1
ATOM 645 N N . GLY A 1 90 ? 7.371 2.271 -12.724 1.00 89.75 90 GLY A N 1
ATOM 646 C CA . GLY A 1 90 ? 6.602 1.034 -12.688 1.00 89.75 90 GLY A CA 1
ATOM 647 C C . GLY A 1 90 ? 6.948 0.070 -13.818 1.00 89.75 90 GLY A C 1
ATOM 648 O O . GLY A 1 90 ? 7.318 -1.073 -13.568 1.00 89.75 90 GLY A O 1
ATOM 649 N N . ARG A 1 91 ? 6.974 0.570 -15.059 1.00 91.75 91 ARG A N 1
ATOM 650 C CA . ARG A 1 91 ? 7.367 -0.214 -16.246 1.00 91.75 91 ARG A CA 1
ATOM 651 C C . ARG A 1 91 ? 8.779 -0.790 -16.131 1.00 91.75 91 ARG A C 1
ATOM 653 O O . ARG A 1 91 ? 9.010 -1.940 -16.490 1.00 91.75 91 ARG A O 1
ATOM 660 N N . LYS A 1 92 ? 9.736 -0.008 -15.610 1.00 90.19 92 LYS A N 1
ATOM 661 C CA . LYS A 1 92 ? 11.112 -0.488 -15.381 1.00 90.19 92 LYS A CA 1
ATOM 662 C C . LYS A 1 92 ? 11.157 -1.629 -14.364 1.00 90.19 92 LYS A C 1
ATOM 664 O O . LYS A 1 92 ? 11.974 -2.531 -14.517 1.00 90.19 92 LYS A O 1
ATOM 669 N N . GLN A 1 93 ? 10.309 -1.584 -13.340 1.00 87.81 93 GLN A N 1
ATOM 670 C CA . GLN A 1 93 ? 10.248 -2.620 -12.309 1.00 87.81 93 GLN A CA 1
ATOM 671 C C . GLN A 1 93 ? 9.530 -3.880 -12.812 1.00 87.81 93 GLN A C 1
ATOM 673 O O . GLN A 1 93 ? 10.051 -4.971 -12.606 1.00 87.81 93 GLN A O 1
ATOM 678 N N . GLN A 1 94 ? 8.439 -3.750 -13.575 1.00 89.88 94 GLN A N 1
ATOM 679 C CA . GLN A 1 94 ? 7.801 -4.882 -14.269 1.00 89.88 94 GLN A CA 1
ATOM 680 C C . GLN A 1 94 ? 8.771 -5.600 -15.216 1.00 89.88 94 GLN A C 1
ATOM 682 O O . GLN A 1 94 ? 8.870 -6.824 -15.210 1.00 89.88 94 GLN A O 1
ATOM 687 N N . ALA A 1 95 ? 9.568 -4.843 -15.977 1.00 86.62 95 ALA A N 1
ATOM 688 C CA . ALA A 1 95 ? 10.584 -5.409 -16.865 1.00 86.62 95 ALA A CA 1
ATOM 689 C C . ALA A 1 95 ? 11.704 -6.158 -16.119 1.00 86.62 95 ALA A C 1
ATOM 691 O O . ALA A 1 95 ? 12.383 -6.990 -16.712 1.00 86.62 95 ALA A O 1
ATOM 692 N N . ARG A 1 96 ? 11.937 -5.853 -14.836 1.00 84.50 96 ARG A N 1
ATOM 693 C CA . ARG A 1 96 ? 12.877 -6.600 -13.985 1.00 84.50 96 ARG A CA 1
ATOM 694 C C . ARG A 1 96 ? 12.229 -7.855 -13.408 1.00 84.50 96 ARG A C 1
ATOM 696 O O . ARG A 1 96 ? 12.863 -8.900 -13.436 1.00 84.50 96 ARG A O 1
ATOM 703 N N . ALA A 1 97 ? 10.984 -7.756 -12.943 1.00 81.00 97 ALA A N 1
ATOM 704 C CA . ALA A 1 97 ? 10.232 -8.883 -12.392 1.00 81.00 97 ALA A CA 1
ATOM 705 C C . ALA A 1 97 ? 9.992 -9.981 -13.448 1.00 81.00 97 ALA A C 1
ATOM 707 O O . ALA A 1 97 ? 10.370 -11.124 -13.231 1.00 81.00 97 ALA A O 1
ATOM 708 N N . SER A 1 98 ? 9.523 -9.609 -14.644 1.00 75.31 98 SER A N 1
ATOM 709 C CA . SER A 1 98 ? 9.307 -10.529 -15.782 1.00 75.31 98 SER A CA 1
ATOM 710 C C . SER A 1 98 ? 10.576 -11.211 -16.321 1.00 75.31 98 SER A C 1
ATOM 712 O O . SER A 1 98 ? 10.487 -12.195 -17.054 1.00 75.31 98 SER A O 1
ATOM 714 N N . ARG A 1 99 ? 11.769 -10.684 -16.004 1.00 64.12 99 ARG A N 1
ATOM 715 C CA . ARG A 1 99 ? 13.065 -11.298 -16.353 1.00 64.12 99 ARG A CA 1
ATOM 716 C C . ARG A 1 99 ? 13.578 -12.269 -15.297 1.00 64.12 99 ARG A C 1
ATOM 718 O O . ARG A 1 99 ? 14.464 -13.046 -15.615 1.00 64.12 99 ARG A O 1
ATOM 725 N N . SER A 1 100 ? 13.094 -12.169 -14.062 1.00 60.56 100 SER A N 1
ATOM 726 C CA . SER A 1 100 ? 13.494 -13.056 -12.967 1.00 60.56 100 SER A CA 1
ATOM 727 C C . SER A 1 100 ? 12.710 -14.367 -12.963 1.00 60.56 100 SER A C 1
ATOM 729 O O . SER A 1 100 ? 13.182 -15.335 -12.382 1.00 60.56 100 SER A O 1
ATOM 731 N N . ASP A 1 101 ? 11.525 -14.372 -13.575 1.00 55.16 101 ASP A N 1
ATOM 732 C CA . ASP A 1 101 ? 10.598 -15.511 -13.624 1.00 55.16 101 ASP A CA 1
ATOM 733 C C . ASP A 1 101 ? 10.789 -16.389 -14.880 1.00 55.16 101 ASP A C 1
ATOM 735 O 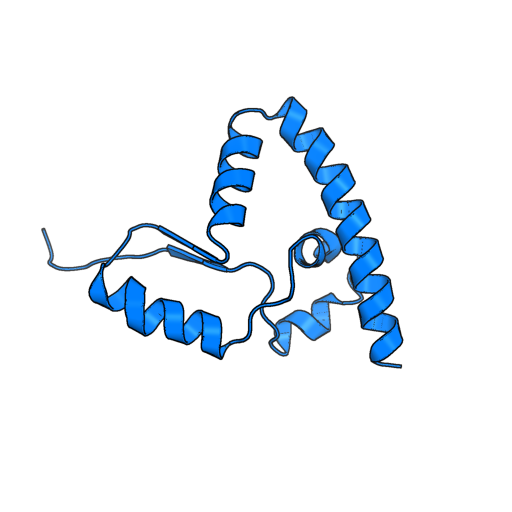O . ASP A 1 101 ? 9.992 -17.282 -15.160 1.00 55.16 101 ASP A O 1
ATOM 739 N N . ARG A 1 102 ? 11.831 -16.101 -15.674 1.00 47.34 102 ARG A N 1
ATOM 740 C CA . ARG A 1 102 ? 12.135 -16.725 -16.967 1.00 47.34 102 ARG A CA 1
ATOM 741 C C . ARG A 1 102 ? 13.521 -17.356 -16.940 1.00 47.34 102 ARG A C 1
ATOM 743 O O . ARG A 1 102 ? 13.652 -18.470 -17.486 1.00 47.34 102 ARG A O 1
#

Sequence (102 aa):
EHGVFVSCVCPDAVATPMLDIQIDRPEAALTFSGGRALTADEVAGAIVDKVLVERPIELALPTTRGWSAKLGSAFPAAGARMLGALMARGRKQQARASRSDR

pLDDT: mean 86.79, std 10.48, range [47.34, 98.12]

Radius of gyration: 15.86 Å; chains: 1; bounding box: 38×36×38 Å

Secondary structure (DSSP, 8-state):
--S----EEEES-B-SHHHHTTTT-GGGGGGGGSSSPBPHHHHHHHIIIIIHHH--SEEEESHHHHHHHHHHHH-HHHHHHHHHHHHHHHHHHHHHHHHH--